Protein AF-A0A0B4HI13-F1 (afdb_monomer)

Nearest PDB structures (foldseek):
  8y6q-assembly1_K  TM=6.636E-01  e=2.707E-03  Drosophila melanogaster
  8jns-assembly1_D  TM=6.596E-01  e=5.223E-03  Caenorhabditis elegans
  8jns-assembly1_A  TM=6.401E-01  e=5.577E-03  Caenorhabditis elegans
  2a5y-assembly1_B  TM=6.730E-01  e=1.227E-02  Caenorhabditis elegans
  3jbt-assembly1_A  TM=6.181E-01  e=3.078E-02  Homo sapiens

Solvent-accessible surface area (backbone atoms only — not comparable to full-atom values): 9210 Å² total; per-residue (Å²): 141,82,85,82,84,79,80,76,81,75,78,74,73,79,73,74,79,80,58,49,79,44,71,26,48,25,57,35,61,66,47,32,34,53,26,30,35,52,49,18,54,75,70,65,71,55,90,47,76,66,45,69,70,34,43,68,57,18,41,51,52,42,43,50,45,56,55,68,53,90,65,52,34,40,39,33,36,40,54,41,70,33,67,69,45,46,62,73,67,51,63,92,46,82,80,52,48,78,48,76,40,59,90,44,68,68,64,48,65,72,77,44,96,69,79,78,86,83,74,81,73,50,73,67,57,44,49,52,52,51,52,60,64,69,68,70,69,66,77,65,59,60,61,53,56,60,58,63,74,74,107

Mean predicted aligned error: 11.18 Å

Radius of gyration: 24.81 Å; Cα contacts (8 Å, |Δi|>4): 156; chains: 1; bounding box: 57×66×67 Å

Foldseek 3Di:
DDDDDDDDPPPPPPDDADAAEQEFAAQDLVSRLVSLLVVCVVVVVDDDPVCSVDSVSSLVSVLVCQAPPPGEYEYEHEAHDDLVSCVVSPRPDHPYHYHYDYPDPCSQPPPDPDHDDDDDDDPVRVVVVVVVVVPPDPVVVVVVVVVVVVD

Sequence (151 aa):
MLSAFTLEPSTFSAATPIPSFLWISADNAISIGQSFRTIANGLGLLESDEEKRDVAVATYKVKKWLATTNSTFLLVFDNVDDFAALKTAWPTAIHGSILLTTRDFIVATSLATKYVLVDALSDEDGSRLLLKAVDHDDSLLDAQQQQQQQQ

Secondary structure (DSSP, 8-state):
--------------PPPPPEEEEEE-SSHHHHHHHHHHHHHHTT---SHHHHH-HHHHHHHHHHHHHH--S-EEEEEES---HHHHHHHS-SS-SSEEEE--S-HHHHHHH-SS----PPPPHHHHHHHHHHHHS---HHHHHHHHHHTT-

Structure (mmCIF, N/CA/C/O backbone):
data_AF-A0A0B4HI13-F1
#
_entry.id   AF-A0A0B4HI13-F1
#
loop_
_atom_site.group_PDB
_atom_site.id
_atom_site.type_symbol
_atom_site.label_atom_id
_atom_site.label_alt_id
_atom_site.label_comp_id
_atom_site.label_asym_id
_atom_site.label_entity_id
_atom_site.label_seq_id
_atom_site.pdbx_PDB_ins_code
_atom_site.Cartn_x
_atom_site.Cartn_y
_atom_site.Cartn_z
_atom_site.occupancy
_atom_site.B_iso_or_equiv
_atom_site.auth_seq_id
_atom_site.auth_comp_id
_atom_site.auth_asym_id
_atom_site.auth_atom_id
_atom_site.pdbx_PDB_model_num
ATOM 1 N N . MET A 1 1 ? -40.541 -55.898 -6.058 1.00 44.78 1 MET A N 1
ATOM 2 C CA . MET A 1 1 ? -39.176 -55.387 -5.818 1.00 44.78 1 MET A CA 1
ATOM 3 C C . MET A 1 1 ? -39.070 -54.026 -6.476 1.00 44.78 1 MET A C 1
ATOM 5 O O . MET A 1 1 ? -39.169 -53.962 -7.691 1.00 44.78 1 MET A O 1
ATOM 9 N N . LEU A 1 2 ? -38.937 -52.958 -5.695 1.00 35.41 2 LEU A N 1
ATOM 10 C CA . LEU A 1 2 ? -38.584 -51.623 -6.180 1.00 35.41 2 LEU A CA 1
ATOM 11 C C . LEU A 1 2 ? -37.428 -51.160 -5.296 1.00 35.41 2 LEU A C 1
ATOM 13 O O . LEU A 1 2 ? -37.622 -50.899 -4.112 1.00 35.41 2 LEU A O 1
ATOM 17 N N . SER A 1 3 ? -36.220 -51.176 -5.853 1.00 39.62 3 SER A N 1
ATOM 18 C CA . SER A 1 3 ? -35.022 -50.671 -5.189 1.00 39.62 3 SER A CA 1
ATOM 19 C C . SER A 1 3 ? -35.044 -49.147 -5.255 1.00 39.62 3 SER A C 1
ATOM 21 O O . SER A 1 3 ? -35.023 -48.577 -6.344 1.00 39.62 3 SER A O 1
ATOM 23 N N . ALA A 1 4 ? -35.113 -48.491 -4.098 1.00 42.16 4 ALA A N 1
ATOM 24 C CA . ALA A 1 4 ? -34.901 -47.056 -3.985 1.00 42.16 4 ALA A CA 1
ATOM 25 C C . ALA A 1 4 ? -33.401 -46.770 -4.151 1.00 42.16 4 ALA A C 1
ATOM 27 O O . ALA A 1 4 ? -32.580 -47.241 -3.366 1.00 42.16 4 ALA A O 1
ATOM 28 N N . PHE A 1 5 ? -33.047 -46.039 -5.205 1.00 43.59 5 PHE A N 1
ATOM 29 C CA . PHE A 1 5 ? -31.701 -45.525 -5.425 1.00 43.59 5 PHE A CA 1
ATOM 30 C C . PHE A 1 5 ? -31.576 -44.204 -4.659 1.00 43.59 5 PHE A C 1
ATOM 32 O O . PHE A 1 5 ? -32.035 -43.163 -5.126 1.00 43.59 5 PHE A O 1
ATOM 39 N N . THR A 1 6 ? -31.030 -44.259 -3.446 1.00 46.44 6 THR A N 1
ATOM 40 C CA . THR A 1 6 ? -30.677 -43.059 -2.681 1.00 46.44 6 THR A CA 1
ATOM 41 C C . THR A 1 6 ? -29.397 -42.482 -3.278 1.00 46.44 6 THR A C 1
ATOM 43 O O . THR A 1 6 ? -28.347 -43.118 -3.230 1.00 46.44 6 THR A O 1
ATOM 46 N N . LEU A 1 7 ? -29.490 -41.294 -3.875 1.00 39.72 7 LEU A N 1
ATOM 47 C CA . LEU A 1 7 ? -28.324 -40.511 -4.272 1.00 39.72 7 LEU A CA 1
ATOM 48 C C . LEU A 1 7 ? -27.673 -39.949 -3.004 1.00 39.72 7 LEU A C 1
ATOM 50 O O . LEU A 1 7 ? -28.258 -39.098 -2.336 1.00 39.72 7 LEU A O 1
ATOM 54 N N . GLU A 1 8 ? -26.479 -40.435 -2.669 1.00 58.72 8 GLU A N 1
ATOM 55 C CA . GLU A 1 8 ? -25.632 -39.816 -1.648 1.00 58.72 8 GLU A CA 1
ATOM 56 C C . GLU A 1 8 ? -25.300 -38.373 -2.072 1.00 58.72 8 GLU A C 1
ATOM 58 O O . GLU A 1 8 ? -24.966 -38.144 -3.242 1.00 58.72 8 GLU A O 1
ATOM 63 N N . PRO A 1 9 ? -25.380 -37.386 -1.162 1.00 50.31 9 PRO A N 1
ATOM 64 C CA . PRO A 1 9 ? -24.993 -36.023 -1.472 1.00 50.31 9 PRO A CA 1
ATOM 65 C C . PRO A 1 9 ? -23.495 -36.011 -1.775 1.00 50.31 9 PRO A C 1
ATOM 67 O O . PRO A 1 9 ? -22.658 -36.239 -0.903 1.00 50.31 9 PRO A O 1
ATOM 70 N N . SER A 1 10 ? -23.166 -35.754 -3.039 1.00 49.41 10 SER A N 1
ATOM 71 C CA . SER A 1 10 ? -21.806 -35.509 -3.499 1.00 49.41 10 SER A CA 1
ATOM 72 C C . SER A 1 10 ? -21.147 -34.486 -2.581 1.00 49.41 10 SER A C 1
ATOM 74 O O . SER A 1 10 ? -21.620 -33.354 -2.458 1.00 49.41 10 SER A O 1
ATOM 76 N N . THR A 1 11 ? -20.070 -34.911 -1.928 1.00 50.38 11 THR A N 1
ATOM 77 C CA . THR A 1 11 ? -19.172 -34.083 -1.133 1.00 50.38 11 THR A CA 1
ATOM 78 C C . THR A 1 11 ? -18.776 -32.860 -1.949 1.00 50.38 11 THR A C 1
ATOM 80 O O . THR A 1 11 ? -17.974 -32.935 -2.879 1.00 50.38 11 THR A O 1
ATOM 83 N N . PHE A 1 12 ? -19.362 -31.714 -1.606 1.00 53.91 12 PHE A N 1
ATOM 84 C CA . PHE A 1 12 ? -18.896 -30.422 -2.077 1.00 53.91 12 PHE A CA 1
ATOM 85 C C . PHE A 1 12 ? -17.473 -30.263 -1.537 1.00 53.91 12 PHE A C 1
ATOM 87 O O . PHE A 1 12 ? -17.271 -30.061 -0.339 1.00 53.91 12 PHE A O 1
ATOM 94 N N . SER A 1 13 ? -16.478 -30.461 -2.404 1.00 54.81 13 SER A N 1
ATOM 95 C CA . SER A 1 13 ? -15.093 -30.114 -2.105 1.00 54.81 13 SER A CA 1
ATOM 96 C C . SER A 1 13 ? -15.103 -28.649 -1.691 1.00 54.81 13 SER A C 1
ATOM 98 O O . SER A 1 13 ? -15.547 -27.806 -2.470 1.00 54.81 13 SER A O 1
ATOM 100 N N . ALA A 1 14 ? -14.735 -28.359 -0.441 1.00 58.28 14 ALA A N 1
ATOM 101 C CA . ALA A 1 14 ? -14.681 -26.996 0.057 1.00 58.28 14 ALA A CA 1
ATOM 102 C C . ALA A 1 14 ? -13.749 -26.207 -0.866 1.00 58.28 14 ALA A C 1
ATOM 104 O O . ALA A 1 14 ? -12.531 -26.378 -0.812 1.00 58.28 14 ALA A O 1
ATOM 105 N N . ALA A 1 15 ? -14.336 -25.405 -1.760 1.00 63.06 15 ALA A N 1
ATOM 106 C CA . ALA A 1 15 ? -13.596 -24.508 -2.622 1.00 63.06 15 ALA A CA 1
ATOM 107 C C . ALA A 1 15 ? -12.658 -23.708 -1.720 1.00 63.06 15 ALA A C 1
ATOM 109 O O . ALA A 1 15 ? -13.103 -23.115 -0.734 1.00 63.06 15 ALA A O 1
ATOM 110 N N . THR A 1 16 ? -11.358 -23.760 -2.006 1.00 65.88 16 THR A N 1
ATOM 111 C CA . THR A 1 16 ? -10.371 -22.977 -1.265 1.00 65.88 16 THR A CA 1
ATOM 112 C C . THR A 1 16 ? -10.857 -21.530 -1.226 1.00 65.88 16 THR A C 1
ATOM 114 O O . THR A 1 16 ? -11.150 -20.991 -2.300 1.00 65.88 16 THR A O 1
ATOM 117 N N . PRO A 1 17 ? -10.992 -20.914 -0.038 1.00 71.44 17 PRO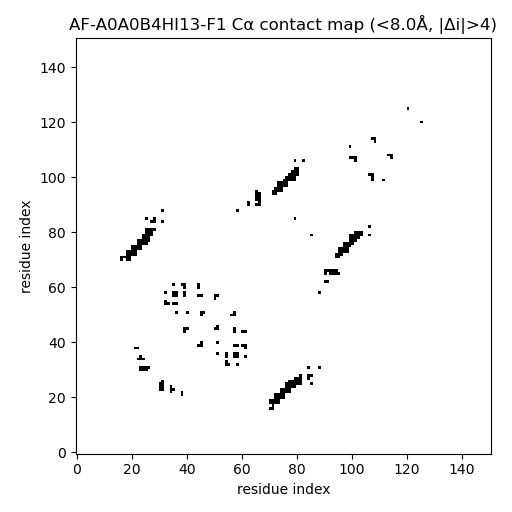 A N 1
ATOM 118 C CA . PRO A 1 17 ? -11.458 -19.541 0.070 1.00 71.44 17 PRO A CA 1
ATOM 119 C C . PRO A 1 17 ? -10.638 -18.642 -0.856 1.00 71.44 17 PRO A C 1
ATOM 121 O O . PRO A 1 17 ? -9.407 -18.664 -0.810 1.00 71.44 17 PRO A O 1
ATOM 124 N N . ILE A 1 18 ? -11.313 -17.891 -1.727 1.00 75.06 18 ILE A N 1
ATOM 125 C CA . ILE A 1 18 ? -10.635 -16.944 -2.613 1.00 75.06 18 ILE A CA 1
ATOM 126 C C . ILE A 1 18 ? -10.049 -15.837 -1.727 1.00 75.06 18 ILE A C 1
ATOM 128 O O . ILE A 1 18 ? -10.787 -15.268 -0.917 1.00 75.06 18 ILE A O 1
ATOM 132 N N . PRO A 1 19 ? -8.747 -15.525 -1.839 1.00 82.38 19 PRO A N 1
ATOM 133 C CA . PRO A 1 19 ? -8.152 -14.473 -1.035 1.00 82.38 19 PRO A CA 1
ATOM 134 C C . PRO A 1 19 ? -8.685 -13.098 -1.444 1.00 82.38 19 PRO A C 1
ATOM 136 O O . PRO A 1 19 ? -8.892 -12.821 -2.626 1.00 82.38 19 PRO A O 1
ATOM 139 N N . SER A 1 20 ? -8.855 -12.208 -0.468 1.00 89.62 20 SER A N 1
ATOM 140 C CA . SER A 1 20 ? -9.154 -10.803 -0.748 1.00 89.62 20 SER A CA 1
ATOM 141 C C . SER A 1 20 ? -7.898 -10.094 -1.253 1.00 89.62 20 SER A C 1
ATOM 143 O O . SER A 1 20 ? -6.866 -10.105 -0.579 1.00 89.62 20 SER A O 1
ATOM 145 N N . PHE A 1 21 ? -7.994 -9.445 -2.412 1.00 94.00 21 PHE A N 1
ATOM 146 C CA . PHE A 1 21 ? -6.927 -8.614 -2.970 1.00 94.00 21 PHE A CA 1
ATOM 147 C C . PHE A 1 21 ? -7.194 -7.150 -2.636 1.00 94.00 21 PHE A C 1
ATOM 149 O O . PHE A 1 21 ? -8.226 -6.598 -3.012 1.00 94.00 21 PHE A O 1
ATOM 156 N N . LEU A 1 22 ? -6.274 -6.531 -1.903 1.00 96.38 22 LEU A N 1
ATOM 157 C CA . LEU A 1 22 ? -6.407 -5.170 -1.400 1.00 96.38 22 LEU A CA 1
ATOM 158 C C . LEU A 1 22 ? -5.281 -4.324 -1.986 1.00 96.38 22 LEU A C 1
ATOM 160 O O . LEU A 1 22 ? -4.125 -4.516 -1.626 1.00 96.38 22 LEU A O 1
ATOM 164 N N . TRP A 1 23 ? -5.612 -3.414 -2.899 1.00 97.81 23 TRP A N 1
ATOM 165 C CA . TRP A 1 23 ? -4.628 -2.590 -3.601 1.00 97.81 23 TRP A CA 1
ATOM 166 C C . TRP A 1 23 ? -4.566 -1.181 -3.015 1.00 97.81 23 TRP A C 1
ATOM 168 O O . TRP A 1 23 ? -5.590 -0.507 -2.897 1.00 97.81 23 TRP A O 1
ATOM 178 N N . ILE A 1 24 ? -3.364 -0.732 -2.664 1.00 97.88 24 ILE A N 1
ATOM 179 C CA . ILE A 1 24 ? -3.078 0.597 -2.133 1.00 97.88 24 ILE A CA 1
ATOM 180 C C . ILE A 1 24 ? -2.103 1.298 -3.073 1.00 97.88 24 ILE A C 1
ATOM 182 O O . ILE A 1 24 ? -0.968 0.856 -3.218 1.00 97.88 24 ILE A O 1
ATOM 186 N N . SER A 1 25 ? -2.536 2.419 -3.656 1.00 97.62 25 SER A N 1
ATOM 187 C CA . SER A 1 25 ? -1.625 3.381 -4.289 1.00 97.62 25 SER A CA 1
ATOM 188 C C . SER A 1 25 ? -0.846 4.080 -3.179 1.00 97.62 25 SER A C 1
ATOM 190 O O . SER A 1 25 ? -1.454 4.717 -2.315 1.00 97.62 25 SER A O 1
ATOM 192 N N . ALA A 1 26 ? 0.469 3.892 -3.145 1.00 96.56 26 ALA A N 1
ATOM 193 C CA . ALA A 1 26 ? 1.318 4.211 -2.001 1.00 96.56 26 ALA A CA 1
ATOM 194 C C . ALA A 1 26 ? 2.312 5.354 -2.257 1.00 96.56 26 ALA A C 1
ATOM 196 O O . ALA A 1 26 ? 3.320 5.483 -1.560 1.00 96.56 26 ALA A O 1
ATOM 197 N N . ASP A 1 27 ? 1.979 6.221 -3.210 1.00 94.94 27 ASP A N 1
ATOM 198 C CA . ASP A 1 27 ? 2.793 7.367 -3.626 1.00 94.94 27 ASP A CA 1
ATOM 199 C C . ASP A 1 27 ? 3.004 8.361 -2.476 1.00 94.94 27 ASP A C 1
ATOM 201 O O . ASP A 1 27 ? 4.079 8.924 -2.301 1.00 94.94 27 ASP A O 1
ATOM 205 N N . ASN A 1 28 ? 1.951 8.616 -1.692 1.00 95.44 28 ASN A N 1
ATOM 206 C CA . ASN A 1 28 ? 1.973 9.534 -0.556 1.00 95.44 28 ASN A CA 1
ATOM 207 C C . ASN A 1 28 ? 0.799 9.264 0.400 1.00 95.44 28 ASN A C 1
ATOM 209 O O . ASN A 1 28 ? -0.109 8.480 0.121 1.00 95.44 28 ASN A O 1
ATOM 213 N N . ALA A 1 29 ? 0.772 9.966 1.535 1.00 96.12 29 ALA A N 1
ATOM 214 C CA . ALA A 1 29 ? -0.279 9.814 2.543 1.00 96.12 29 ALA A CA 1
ATOM 215 C C . ALA A 1 29 ? -1.716 10.024 2.013 1.00 96.12 29 ALA A C 1
ATOM 217 O O . ALA A 1 29 ? -2.652 9.404 2.526 1.00 96.12 29 ALA A O 1
ATOM 218 N N . ILE A 1 30 ? -1.913 10.872 0.995 1.00 96.75 30 ILE A N 1
ATOM 219 C CA . ILE A 1 30 ? -3.240 11.152 0.427 1.00 96.75 30 ILE A CA 1
ATOM 220 C C . ILE A 1 30 ? -3.726 9.954 -0.393 1.00 96.75 30 ILE A C 1
ATOM 222 O O . ILE A 1 30 ? -4.847 9.492 -0.162 1.00 96.75 30 ILE A O 1
ATOM 226 N N . SER A 1 31 ? -2.901 9.425 -1.307 1.00 97.38 31 SER A N 1
ATOM 227 C CA . SER A 1 31 ? -3.275 8.271 -2.145 1.00 97.38 31 SER A CA 1
ATOM 228 C C . SER A 1 31 ? -3.474 7.001 -1.313 1.00 97.38 31 SER A C 1
ATOM 230 O O . SER A 1 31 ? -4.448 6.264 -1.516 1.00 97.38 31 SER A O 1
ATOM 232 N N . ILE A 1 32 ? -2.661 6.824 -0.268 1.00 97.62 32 ILE A N 1
ATOM 233 C CA . ILE A 1 32 ? -2.839 5.768 0.735 1.00 97.62 32 ILE A CA 1
ATOM 234 C C . ILE A 1 32 ? -4.198 5.904 1.428 1.00 97.62 32 ILE A C 1
ATOM 236 O O . ILE A 1 32 ? -4.978 4.950 1.477 1.00 97.62 32 ILE A O 1
ATOM 240 N N . GLY A 1 33 ? -4.519 7.094 1.942 1.00 96.88 33 GLY A N 1
ATOM 241 C CA . GLY A 1 33 ? -5.777 7.347 2.644 1.00 96.88 33 GLY A CA 1
ATOM 242 C C . GLY A 1 33 ? -7.019 7.135 1.771 1.00 96.88 33 GLY A C 1
ATOM 243 O O . GLY A 1 33 ? -8.022 6.578 2.227 1.00 96.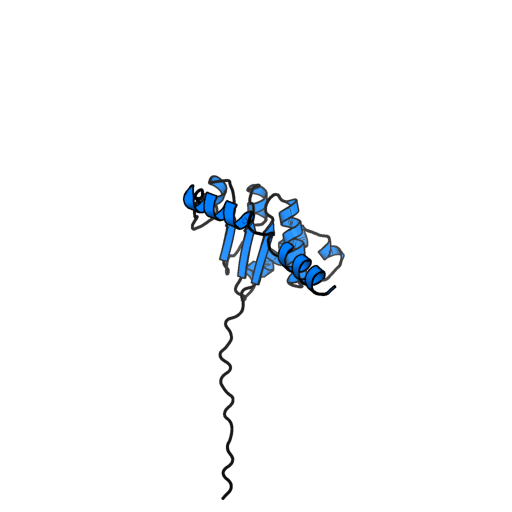88 33 GLY A O 1
ATOM 244 N N . GLN A 1 34 ? -6.956 7.531 0.498 1.00 97.06 34 GLN A N 1
ATOM 245 C CA . GLN A 1 34 ? -8.018 7.287 -0.484 1.00 97.06 34 GLN A CA 1
ATOM 246 C C . GLN A 1 34 ? -8.193 5.791 -0.781 1.00 97.06 34 GLN A C 1
ATOM 248 O O . GLN A 1 34 ? -9.326 5.300 -0.843 1.00 97.06 34 GLN A O 1
ATOM 253 N N . SER A 1 35 ? -7.087 5.052 -0.893 1.00 97.94 35 SER A N 1
ATOM 254 C CA . SER A 1 35 ? -7.110 3.599 -1.077 1.00 97.94 35 SER A CA 1
ATOM 255 C C . SER A 1 35 ? -7.737 2.896 0.129 1.00 97.94 35 SER A C 1
ATOM 257 O O . SER A 1 35 ? -8.634 2.072 -0.039 1.00 97.94 35 SER A O 1
ATOM 259 N N . PHE A 1 36 ? -7.372 3.284 1.357 1.00 97.44 36 PHE A N 1
ATOM 260 C CA . PHE A 1 36 ? -7.997 2.757 2.576 1.00 97.44 36 PHE A CA 1
ATOM 261 C C . PHE A 1 36 ? -9.498 3.021 2.634 1.00 97.44 36 PHE A C 1
ATOM 263 O O . PHE A 1 36 ? -10.249 2.127 3.014 1.00 97.44 36 PHE A O 1
ATOM 270 N N . ARG A 1 37 ? -9.962 4.210 2.235 1.00 97.00 37 ARG A N 1
ATOM 271 C CA . ARG A 1 37 ? -11.403 4.506 2.145 1.00 97.00 37 ARG A CA 1
ATOM 272 C C . ARG A 1 37 ? -12.108 3.600 1.144 1.00 97.00 37 ARG A C 1
ATOM 274 O O . ARG A 1 37 ? -13.165 3.059 1.457 1.00 97.00 37 ARG A O 1
ATOM 281 N N . THR A 1 38 ? -11.507 3.402 -0.025 1.00 97.00 38 THR A N 1
ATOM 282 C CA . THR A 1 38 ? -12.043 2.520 -1.072 1.00 97.00 38 THR A CA 1
ATOM 283 C C . THR A 1 38 ? -12.141 1.079 -0.577 1.00 97.00 38 THR A C 1
ATOM 285 O O . THR A 1 38 ? -13.198 0.460 -0.690 1.00 97.00 38 THR A O 1
ATOM 288 N N . ILE A 1 39 ? -11.080 0.576 0.058 1.00 97.19 39 ILE A N 1
ATOM 289 C CA . ILE A 1 39 ? -11.040 -0.761 0.658 1.00 97.19 39 ILE A CA 1
ATOM 290 C C . ILE A 1 39 ? -12.077 -0.892 1.777 1.00 97.19 39 ILE A C 1
ATOM 292 O O . ILE A 1 39 ? -12.844 -1.850 1.788 1.00 97.19 39 ILE A O 1
ATOM 296 N N . ALA A 1 40 ? -12.140 0.069 2.702 1.00 97.25 40 ALA A N 1
ATOM 297 C CA . ALA A 1 40 ? -13.081 0.041 3.819 1.00 97.25 40 ALA A CA 1
ATOM 298 C C . ALA A 1 40 ? -14.534 -0.008 3.335 1.00 97.25 40 ALA A C 1
ATOM 300 O O . ALA A 1 40 ? -15.341 -0.759 3.879 1.00 97.25 40 ALA A O 1
ATOM 301 N N . ASN A 1 41 ? -14.855 0.763 2.293 1.00 95.69 41 ASN A N 1
ATOM 302 C CA . ASN A 1 41 ? -16.171 0.750 1.671 1.00 95.69 41 ASN A CA 1
ATOM 303 C C . ASN A 1 41 ? -16.451 -0.582 0.955 1.00 95.69 41 ASN A C 1
ATOM 305 O O . ASN A 1 41 ? -17.521 -1.152 1.137 1.00 95.69 41 ASN A O 1
ATOM 309 N N . GLY A 1 42 ? -15.487 -1.113 0.194 1.00 94.75 42 GLY A N 1
ATOM 310 C CA . GLY A 1 42 ? -15.621 -2.401 -0.500 1.00 94.75 42 GLY A CA 1
ATOM 311 C C . GLY A 1 42 ? -15.769 -3.600 0.443 1.00 94.75 42 GLY A C 1
ATOM 312 O O . GLY A 1 42 ? -16.478 -4.550 0.129 1.00 94.75 42 GLY A O 1
ATOM 313 N N . LEU A 1 43 ? -15.156 -3.530 1.625 1.00 94.44 43 LEU A N 1
ATOM 314 C CA . LEU A 1 43 ? -15.303 -4.515 2.699 1.00 94.44 43 LEU A CA 1
ATOM 315 C C . LEU A 1 43 ? -16.564 -4.296 3.559 1.00 94.44 43 LEU A C 1
ATOM 317 O O . LEU A 1 43 ? -16.800 -5.071 4.483 1.00 94.44 43 LEU A O 1
ATOM 321 N N . GLY A 1 44 ? -17.355 -3.248 3.297 1.00 95.38 44 GLY A N 1
ATOM 322 C CA . GLY A 1 44 ? -18.563 -2.933 4.065 1.00 95.38 44 GLY A CA 1
ATOM 323 C C . GLY A 1 44 ? -18.294 -2.518 5.515 1.00 95.38 44 GLY A C 1
ATOM 324 O O . GLY A 1 44 ? -19.128 -2.747 6.383 1.00 95.38 44 GLY A O 1
ATOM 325 N N . LEU A 1 45 ? -17.125 -1.936 5.805 1.00 96.31 45 LEU A N 1
ATOM 326 C CA . LEU A 1 45 ? -16.722 -1.565 7.169 1.00 96.31 45 LEU A CA 1
ATOM 327 C C . LEU A 1 45 ? -17.285 -0.209 7.619 1.00 96.31 45 LEU A C 1
ATOM 329 O O . LEU A 1 45 ? -17.236 0.110 8.807 1.00 96.31 45 LEU A O 1
ATOM 333 N N . LEU A 1 46 ? -17.747 0.618 6.679 1.00 95.56 46 LEU A N 1
ATOM 334 C CA .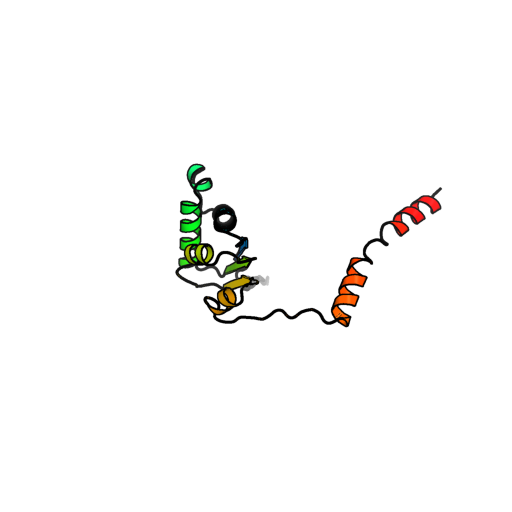 LEU A 1 46 ? -18.206 1.985 6.931 1.00 95.56 46 LEU A CA 1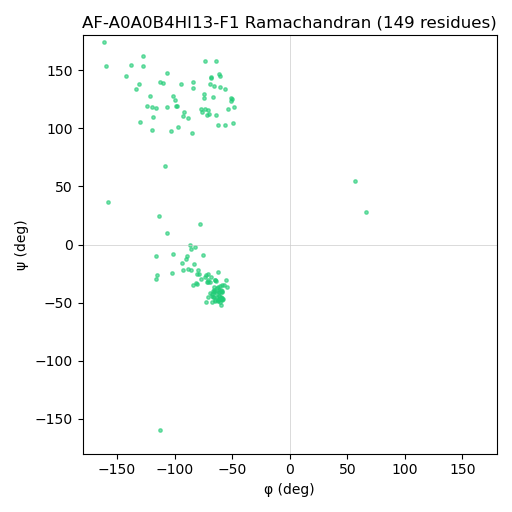
ATOM 335 C C . LEU A 1 46 ? -19.734 2.019 7.004 1.00 95.56 46 LEU A C 1
ATOM 337 O O . LEU A 1 46 ? -20.406 1.610 6.059 1.00 95.56 46 LEU A O 1
ATOM 341 N N . GLU A 1 47 ? -20.270 2.528 8.109 1.00 92.19 47 GLU A N 1
ATOM 342 C CA . GLU A 1 47 ? -21.698 2.465 8.439 1.00 92.19 47 GLU A CA 1
ATOM 343 C C . GLU A 1 47 ? -22.420 3.796 8.183 1.00 92.19 47 GLU A C 1
ATOM 345 O O . GLU A 1 47 ? -23.621 3.799 7.920 1.00 92.19 47 GLU A O 1
ATOM 350 N N . SER A 1 48 ? -21.700 4.925 8.201 1.00 93.44 48 SER A N 1
ATOM 351 C CA . SER A 1 48 ? -22.272 6.264 7.999 1.00 93.44 48 SER A CA 1
ATOM 352 C C . SER A 1 48 ? -21.557 7.065 6.908 1.00 93.44 48 SER A C 1
ATOM 354 O O . SER A 1 48 ? -20.430 6.759 6.509 1.00 93.44 48 SER A O 1
ATOM 356 N N . ASP A 1 49 ? -22.208 8.118 6.411 1.00 90.88 49 ASP A N 1
ATOM 357 C CA . ASP A 1 49 ? -21.612 9.003 5.407 1.00 90.88 49 ASP A CA 1
ATOM 358 C C . ASP A 1 49 ? -20.487 9.877 5.984 1.00 90.88 49 ASP A C 1
ATOM 360 O O . ASP A 1 49 ? -19.565 10.256 5.258 1.00 90.88 49 ASP A O 1
ATOM 364 N N . GLU A 1 50 ? -20.512 10.154 7.288 1.00 91.44 50 GLU A N 1
ATOM 365 C CA . GLU A 1 50 ? -19.414 10.792 8.017 1.00 91.44 50 GLU A CA 1
ATOM 366 C C . GLU A 1 50 ? -18.179 9.888 8.029 1.00 91.44 50 GLU A C 1
ATOM 368 O O . GLU A 1 50 ? -17.096 10.329 7.644 1.00 91.44 50 GLU A O 1
ATOM 373 N N . GLU A 1 51 ? -18.340 8.604 8.367 1.00 89.62 51 GLU A N 1
ATOM 374 C CA . GLU A 1 51 ? -17.232 7.640 8.340 1.00 89.62 51 GLU A CA 1
ATOM 375 C C . GLU A 1 51 ? -16.662 7.464 6.931 1.00 89.62 51 GLU A C 1
ATOM 377 O O . GLU A 1 51 ? -15.450 7.351 6.754 1.00 89.62 51 GLU A O 1
ATOM 382 N N . LYS A 1 52 ? -17.517 7.505 5.900 1.00 87.62 52 LYS A N 1
ATOM 383 C CA . LYS A 1 52 ? -17.075 7.475 4.498 1.00 87.62 52 LYS A CA 1
ATOM 384 C C . LYS A 1 52 ? -16.210 8.664 4.117 1.00 87.62 52 LYS A C 1
ATOM 386 O O . LYS A 1 52 ? -15.461 8.545 3.146 1.00 87.62 52 LYS A O 1
ATOM 391 N N . ARG A 1 53 ? -16.304 9.799 4.815 1.00 90.12 53 ARG A N 1
ATOM 392 C CA . ARG A 1 53 ? -15.495 11.009 4.572 1.00 90.12 53 ARG A CA 1
ATOM 393 C C . ARG A 1 53 ? -14.228 11.052 5.423 1.00 90.12 53 ARG A C 1
ATOM 395 O O . ARG A 1 53 ? -13.271 11.710 5.019 1.00 90.12 53 ARG A O 1
ATOM 402 N N . ASP A 1 54 ? -14.195 10.326 6.534 1.00 94.00 54 ASP A N 1
ATOM 403 C CA . ASP A 1 54 ? -13.069 10.297 7.461 1.00 94.00 54 ASP A CA 1
ATOM 404 C C . ASP A 1 54 ? -12.026 9.227 7.078 1.00 94.00 54 ASP A C 1
ATOM 406 O O . ASP A 1 54 ? -12.215 8.016 7.223 1.00 94.00 54 ASP A O 1
ATOM 410 N N . VAL A 1 55 ? -10.874 9.695 6.592 1.00 93.94 55 VAL A N 1
ATOM 411 C CA . VAL A 1 55 ? -9.734 8.844 6.218 1.00 93.94 55 VAL A CA 1
ATOM 412 C C . VAL A 1 55 ? -9.159 8.091 7.421 1.00 93.94 55 VAL A C 1
ATOM 414 O O . VAL A 1 55 ? -8.753 6.934 7.277 1.00 93.94 55 VAL A O 1
ATOM 417 N N . ALA A 1 56 ? -9.105 8.716 8.598 1.00 94.50 56 ALA A N 1
ATOM 418 C CA . ALA A 1 56 ? -8.519 8.111 9.788 1.00 94.50 56 ALA A CA 1
ATOM 419 C C . ALA A 1 56 ? -9.396 6.961 10.297 1.00 94.50 56 ALA A C 1
ATOM 421 O O . ALA A 1 56 ? -8.875 5.883 10.598 1.00 94.50 56 ALA A O 1
ATOM 422 N N . VAL A 1 57 ? -10.720 7.149 10.301 1.00 95.81 57 VAL A N 1
ATOM 423 C CA . VAL A 1 57 ? -11.684 6.089 10.642 1.00 95.81 57 VAL A CA 1
ATOM 424 C C . VAL A 1 57 ? -11.583 4.928 9.657 1.00 95.81 57 VAL A C 1
ATOM 426 O O . VAL A 1 57 ? -11.452 3.778 10.084 1.00 95.81 57 VAL A O 1
ATOM 429 N N . ALA A 1 58 ? -11.571 5.203 8.349 1.00 96.06 58 ALA A N 1
ATOM 430 C CA . ALA A 1 58 ? -11.432 4.156 7.339 1.00 96.06 58 ALA A CA 1
ATOM 431 C C . ALA A 1 58 ? -10.121 3.369 7.492 1.00 96.06 58 ALA A C 1
ATOM 433 O O . ALA A 1 58 ? -10.133 2.138 7.518 1.00 96.06 58 ALA A O 1
ATOM 434 N N . THR A 1 59 ? -9.000 4.071 7.677 1.00 95.62 59 THR A N 1
ATOM 435 C CA . THR A 1 59 ? -7.681 3.455 7.891 1.00 95.62 59 THR A CA 1
ATOM 436 C C . THR A 1 59 ? -7.684 2.569 9.135 1.00 95.62 59 THR A C 1
ATOM 438 O O . THR A 1 59 ? -7.241 1.420 9.083 1.00 95.62 59 THR A O 1
ATOM 441 N N . TYR A 1 60 ? -8.230 3.062 10.250 1.00 95.50 60 TYR A N 1
ATOM 442 C CA . TYR A 1 60 ? -8.355 2.287 11.483 1.00 95.50 60 TYR A CA 1
ATOM 443 C C . TYR A 1 60 ? -9.179 1.012 11.274 1.00 95.50 60 TYR A C 1
ATOM 445 O O . TYR A 1 60 ? -8.741 -0.073 11.665 1.00 95.50 60 TYR A O 1
ATOM 453 N N . LYS A 1 61 ? -10.346 1.113 10.627 1.00 96.19 61 LYS A N 1
ATOM 454 C CA . LYS A 1 61 ? -11.236 -0.033 10.407 1.00 96.19 61 LYS A CA 1
ATOM 455 C C . LYS A 1 61 ? -10.609 -1.092 9.503 1.00 96.19 61 LYS A C 1
ATOM 457 O O . LYS A 1 61 ? -10.713 -2.275 9.819 1.00 96.19 61 LYS A O 1
ATOM 462 N N . VAL A 1 62 ? -9.896 -0.698 8.448 1.00 95.69 62 VAL A N 1
ATOM 463 C CA . VAL A 1 62 ? -9.168 -1.654 7.595 1.00 95.69 62 VAL A CA 1
ATOM 464 C C . VAL A 1 62 ? -8.025 -2.310 8.358 1.00 95.69 62 VAL A C 1
ATOM 466 O O . VAL A 1 62 ? -7.905 -3.529 8.322 1.00 95.69 62 VAL A O 1
ATOM 469 N N . LYS A 1 63 ? -7.216 -1.552 9.111 1.00 94.75 63 LYS A N 1
ATOM 470 C CA . LYS A 1 63 ? -6.138 -2.132 9.936 1.00 94.75 63 LYS A CA 1
ATOM 471 C C . LYS A 1 63 ? -6.681 -3.110 10.976 1.00 94.75 63 LYS A C 1
ATOM 473 O O . LYS A 1 63 ? -6.092 -4.167 11.183 1.00 94.75 63 LYS A O 1
ATOM 478 N N . LYS A 1 64 ? -7.824 -2.789 11.588 1.00 94.75 64 LYS A N 1
ATOM 479 C CA . LYS A 1 64 ? -8.535 -3.698 12.492 1.00 94.75 64 LYS A CA 1
ATOM 480 C C . LYS A 1 64 ? -8.988 -4.959 11.759 1.00 94.75 64 LYS A C 1
ATOM 482 O O . LYS A 1 64 ? -8.722 -6.049 12.246 1.00 94.75 64 LYS A O 1
ATOM 487 N N . TRP A 1 65 ? -9.602 -4.818 10.584 1.00 94.75 65 TRP A N 1
ATOM 488 C CA . TRP A 1 65 ? -10.028 -5.954 9.767 1.00 94.75 65 TRP A CA 1
ATOM 489 C C . TRP A 1 65 ? -8.851 -6.865 9.396 1.00 94.75 65 TRP A C 1
ATOM 491 O O . TRP A 1 65 ? -8.936 -8.068 9.610 1.00 94.75 65 TRP A O 1
ATOM 501 N N . LEU A 1 66 ? -7.725 -6.301 8.944 1.00 94.19 66 LEU A N 1
ATOM 502 C CA . LEU A 1 66 ? -6.501 -7.049 8.620 1.00 94.19 66 LEU A CA 1
ATOM 503 C C . LEU A 1 66 ? -5.958 -7.837 9.822 1.00 94.19 66 LEU A C 1
ATOM 505 O O . LEU A 1 66 ? -5.428 -8.932 9.650 1.00 94.19 66 LEU A O 1
ATOM 509 N N . ALA A 1 67 ? -6.101 -7.291 11.032 1.00 92.75 67 ALA A N 1
ATOM 510 C CA . ALA A 1 67 ? -5.628 -7.920 12.260 1.00 92.75 67 ALA A CA 1
ATOM 511 C C . ALA A 1 67 ? -6.565 -9.012 12.802 1.00 92.75 67 ALA A C 1
ATOM 513 O O . ALA A 1 67 ? -6.107 -9.882 13.533 1.00 92.75 67 ALA A O 1
ATOM 514 N N . THR A 1 68 ? -7.866 -8.964 12.497 1.00 92.62 68 THR A N 1
ATOM 515 C CA . THR A 1 68 ? -8.865 -9.868 13.102 1.00 92.62 68 THR A CA 1
ATOM 516 C C . THR A 1 68 ? -9.543 -10.810 12.115 1.00 92.62 68 THR A C 1
ATOM 518 O O . THR A 1 68 ? -10.320 -11.666 12.531 1.00 92.62 68 THR A O 1
ATOM 521 N N . THR A 1 69 ? -9.341 -10.622 10.812 1.00 90.88 69 THR A N 1
ATOM 522 C CA . THR A 1 69 ? -9.980 -11.453 9.791 1.00 90.88 69 THR A CA 1
ATOM 523 C C . THR A 1 69 ? -9.422 -12.875 9.809 1.00 90.88 69 THR A C 1
ATOM 525 O O . THR A 1 69 ? -8.216 -13.083 9.897 1.00 90.88 69 THR A O 1
ATOM 528 N N . ASN A 1 70 ? -10.311 -13.860 9.663 1.00 88.44 70 ASN A N 1
ATOM 529 C CA . ASN A 1 70 ? -9.934 -15.252 9.394 1.00 88.44 70 ASN A CA 1
ATOM 530 C C . ASN A 1 70 ? -9.756 -15.522 7.888 1.00 88.44 70 ASN A C 1
ATOM 532 O O . ASN A 1 70 ? -9.487 -16.653 7.488 1.00 88.44 70 ASN A O 1
ATOM 536 N N . SER A 1 71 ? -9.960 -14.504 7.046 1.00 86.50 71 SER A N 1
ATOM 537 C CA . SER A 1 71 ? -9.826 -14.622 5.595 1.00 86.50 71 SER A CA 1
ATOM 538 C C . SER A 1 71 ? -8.371 -14.460 5.179 1.00 86.50 71 SER A C 1
ATOM 540 O O . SER A 1 71 ? -7.671 -13.570 5.662 1.00 86.50 71 SER A O 1
ATOM 542 N N . THR A 1 72 ? -7.928 -15.265 4.219 1.00 89.25 72 THR A N 1
ATOM 543 C CA . THR A 1 72 ? -6.656 -15.031 3.532 1.00 89.25 72 THR A CA 1
ATOM 544 C C . THR A 1 72 ? -6.729 -13.734 2.727 1.00 89.25 72 THR A C 1
ATOM 546 O O . THR A 1 72 ? -7.716 -13.498 2.028 1.00 89.25 72 THR A O 1
ATOM 549 N N . PHE A 1 73 ? -5.685 -12.908 2.784 1.00 92.81 73 PHE A N 1
ATOM 550 C CA . PHE A 1 73 ? -5.598 -11.685 1.987 1.00 92.81 73 PHE A CA 1
ATOM 551 C C . PHE A 1 73 ? -4.203 -11.480 1.394 1.00 92.81 73 PHE A C 1
ATOM 553 O O . PHE A 1 73 ? -3.198 -11.930 1.955 1.00 92.81 73 PHE A O 1
ATOM 560 N N . LEU A 1 74 ? -4.164 -10.745 0.284 1.00 94.62 74 LEU A N 1
ATOM 561 C CA . LEU A 1 74 ? -2.967 -10.114 -0.257 1.00 94.62 74 LEU A CA 1
ATOM 562 C C . LEU A 1 74 ? -3.165 -8.597 -0.226 1.00 94.62 74 LEU A C 1
ATOM 564 O O . LEU A 1 74 ? -4.064 -8.073 -0.884 1.00 94.62 74 LEU A O 1
ATOM 568 N N . LEU A 1 75 ? -2.323 -7.904 0.536 1.00 96.00 75 LEU A N 1
ATOM 569 C CA . LEU A 1 75 ? -2.269 -6.446 0.578 1.00 96.00 75 LEU A CA 1
ATOM 570 C C . LEU A 1 75 ? -1.121 -5.964 -0.311 1.00 96.00 75 LEU A C 1
ATOM 572 O O . LEU A 1 75 ? 0.031 -6.310 -0.065 1.00 96.00 75 LEU A O 1
ATOM 576 N N . VAL A 1 76 ? -1.428 -5.182 -1.339 1.00 97.06 76 VAL A N 1
ATOM 577 C CA . VAL A 1 76 ? -0.448 -4.640 -2.284 1.00 97.06 76 VAL A CA 1
ATOM 578 C C . VAL A 1 76 ? -0.265 -3.154 -2.007 1.00 97.06 76 VAL A C 1
ATOM 580 O O . VAL A 1 76 ? -1.220 -2.395 -2.129 1.00 97.06 76 VAL A O 1
ATOM 583 N N . PHE A 1 77 ? 0.948 -2.742 -1.647 1.00 97.12 77 PHE A N 1
ATOM 584 C CA . PHE A 1 77 ? 1.368 -1.341 -1.655 1.00 97.12 77 PHE A CA 1
ATOM 585 C C . PHE A 1 77 ? 2.126 -1.075 -2.953 1.00 97.12 77 PHE A C 1
ATOM 587 O O . PHE A 1 77 ? 3.286 -1.465 -3.085 1.00 97.12 77 PHE A O 1
ATOM 594 N N . ASP A 1 78 ? 1.458 -0.455 -3.916 1.00 97.12 78 ASP A N 1
ATOM 595 C CA . ASP A 1 78 ? 2.042 -0.151 -5.217 1.00 97.12 78 ASP A CA 1
ATOM 596 C C . ASP A 1 78 ? 2.618 1.266 -5.250 1.00 97.12 78 ASP A C 1
ATOM 598 O O . ASP A 1 78 ? 2.003 2.200 -4.740 1.00 97.12 78 ASP A O 1
ATOM 602 N N . ASN A 1 79 ? 3.791 1.416 -5.859 1.00 96.25 79 ASN A N 1
ATOM 603 C CA . ASN A 1 79 ? 4.526 2.669 -6.000 1.00 96.25 79 ASN A CA 1
ATOM 604 C C . ASN A 1 79 ? 4.827 3.373 -4.662 1.00 96.25 79 ASN A C 1
ATOM 606 O O . ASN A 1 79 ? 4.484 4.535 -4.458 1.00 96.25 79 ASN A O 1
ATOM 610 N N . VAL A 1 80 ? 5.458 2.668 -3.718 1.00 95.75 80 VAL A N 1
ATOM 611 C CA . VAL A 1 80 ? 5.866 3.277 -2.444 1.00 95.75 80 VAL A CA 1
ATOM 612 C C . VAL A 1 80 ? 7.014 4.258 -2.655 1.00 95.75 80 VAL A C 1
ATOM 614 O O . VAL A 1 80 ? 8.151 3.830 -2.871 1.00 95.75 80 VAL A O 1
ATOM 617 N N . ASP A 1 81 ? 6.718 5.541 -2.454 1.00 91.38 81 ASP A N 1
ATOM 618 C CA . ASP A 1 81 ? 7.694 6.638 -2.478 1.00 91.38 81 ASP A CA 1
ATOM 619 C C . ASP A 1 81 ? 7.827 7.346 -1.108 1.00 91.38 81 ASP A C 1
ATOM 621 O O . ASP A 1 81 ? 8.907 7.813 -0.747 1.00 91.38 81 ASP A O 1
ATOM 625 N N . ASP A 1 82 ? 6.763 7.383 -0.291 1.00 90.62 82 ASP A N 1
ATOM 626 C CA . ASP A 1 82 ? 6.774 7.980 1.056 1.00 90.62 82 ASP A CA 1
ATOM 627 C C . ASP A 1 82 ? 6.847 6.908 2.157 1.00 90.62 82 ASP A C 1
ATOM 629 O O . ASP A 1 82 ? 5.846 6.335 2.606 1.00 90.62 82 ASP A O 1
ATOM 633 N N . PHE A 1 83 ? 8.063 6.667 2.648 1.00 90.06 83 PHE A N 1
ATOM 634 C CA . PHE A 1 83 ? 8.304 5.679 3.697 1.00 90.06 83 PHE A CA 1
ATOM 635 C C . PHE A 1 83 ? 7.643 6.025 5.040 1.00 90.06 83 PHE A C 1
ATOM 637 O O . PHE A 1 83 ? 7.270 5.124 5.799 1.00 90.06 83 PHE A O 1
ATOM 644 N N . ALA A 1 84 ? 7.491 7.312 5.366 1.00 91.62 84 ALA A N 1
ATOM 645 C CA . ALA A 1 84 ? 6.862 7.725 6.616 1.00 91.62 84 ALA A CA 1
ATOM 646 C C . ALA A 1 84 ? 5.357 7.438 6.578 1.00 91.62 84 ALA A C 1
ATOM 648 O O . ALA A 1 84 ? 4.823 6.838 7.516 1.00 91.62 84 ALA A O 1
ATOM 649 N N . ALA A 1 85 ? 4.698 7.774 5.467 1.00 93.00 85 ALA A N 1
ATOM 650 C CA . ALA A 1 85 ? 3.292 7.448 5.252 1.00 93.00 85 ALA A CA 1
ATOM 651 C C . ALA A 1 85 ? 3.051 5.931 5.246 1.00 93.00 85 ALA A C 1
ATOM 653 O O . ALA A 1 85 ? 2.101 5.459 5.882 1.00 93.00 85 ALA A O 1
ATOM 654 N N . LEU A 1 86 ? 3.945 5.155 4.618 1.00 93.44 86 LEU A N 1
ATOM 655 C CA . LEU A 1 86 ? 3.871 3.693 4.646 1.00 93.44 86 LEU A CA 1
ATOM 656 C C . LEU A 1 86 ? 3.918 3.147 6.078 1.00 93.44 86 LEU A C 1
ATOM 658 O O . LEU A 1 86 ? 3.098 2.303 6.433 1.00 93.44 86 LEU A O 1
ATOM 662 N N . LYS A 1 87 ? 4.833 3.630 6.929 1.00 92.19 87 LYS A N 1
ATOM 663 C CA . LYS A 1 87 ? 4.920 3.173 8.330 1.00 92.19 87 LYS A CA 1
ATOM 664 C C . LYS A 1 87 ? 3.631 3.418 9.106 1.00 92.19 87 LYS A C 1
ATOM 666 O O . LYS A 1 87 ? 3.219 2.562 9.887 1.00 92.19 87 LYS A O 1
ATOM 671 N N . THR A 1 88 ? 2.979 4.558 8.893 1.00 92.38 88 THR A N 1
ATOM 672 C CA . THR A 1 88 ? 1.687 4.861 9.527 1.00 92.38 88 THR A CA 1
ATOM 673 C C . THR A 1 88 ? 0.583 3.920 9.034 1.00 92.38 88 THR A C 1
ATOM 675 O O . THR A 1 88 ? -0.243 3.449 9.825 1.00 92.38 88 THR A O 1
ATOM 678 N N . ALA A 1 89 ? 0.593 3.601 7.740 1.00 93.25 89 ALA A N 1
ATOM 679 C CA . ALA A 1 89 ? -0.352 2.697 7.092 1.00 93.25 89 ALA A CA 1
ATOM 680 C C . ALA A 1 89 ? -0.136 1.216 7.429 1.00 93.25 89 ALA A C 1
ATOM 682 O O . ALA A 1 89 ? -1.093 0.441 7.404 1.00 93.25 89 ALA A O 1
ATOM 683 N N . TRP A 1 90 ? 1.092 0.827 7.770 1.00 92.94 90 TRP A N 1
ATOM 684 C CA . TRP A 1 90 ? 1.479 -0.569 7.938 1.00 92.94 90 TRP A CA 1
ATOM 685 C C . TRP A 1 90 ? 0.587 -1.298 8.962 1.00 92.94 90 TRP A C 1
ATOM 687 O O . TRP A 1 90 ? 0.307 -0.747 10.041 1.00 92.94 90 TRP A O 1
ATOM 697 N N . PRO A 1 91 ? 0.095 -2.512 8.653 1.00 91.50 91 PRO A N 1
ATOM 698 C CA . PRO A 1 91 ? -0.726 -3.282 9.579 1.00 91.50 91 PRO A CA 1
ATOM 699 C C . PRO A 1 91 ? 0.094 -3.749 10.787 1.00 91.50 91 PRO A C 1
ATOM 701 O O . PRO A 1 91 ? 1.264 -4.104 10.678 1.00 91.50 91 PRO A O 1
ATOM 704 N N . THR A 1 92 ? -0.530 -3.757 11.963 1.00 83.56 92 THR A N 1
ATOM 705 C CA . THR A 1 92 ? 0.111 -4.168 13.224 1.00 83.56 92 THR A CA 1
ATOM 706 C C . THR A 1 92 ? 0.215 -5.682 13.388 1.00 83.56 92 THR A C 1
ATOM 708 O O . THR A 1 92 ? 1.094 -6.150 14.104 1.00 83.56 92 THR A O 1
ATOM 711 N N . ALA A 1 93 ? -0.660 -6.446 12.733 1.00 78.50 93 ALA A N 1
ATOM 712 C CA . ALA A 1 93 ? -0.613 -7.901 12.682 1.00 78.50 93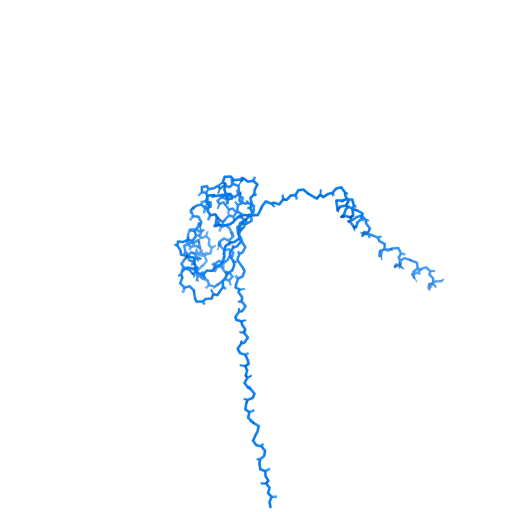 ALA A CA 1
ATOM 713 C C . ALA A 1 93 ? -0.747 -8.356 11.227 1.00 78.50 93 ALA A C 1
ATOM 715 O O . ALA A 1 93 ? -1.540 -7.797 10.466 1.00 78.50 93 ALA A O 1
ATOM 716 N N . ILE A 1 94 ? 0.048 -9.353 10.845 1.00 71.31 94 ILE A N 1
ATOM 717 C CA . ILE A 1 94 ? 0.102 -9.868 9.479 1.00 71.31 94 ILE A CA 1
ATOM 718 C C . ILE A 1 94 ? -0.290 -11.342 9.529 1.00 71.31 94 ILE A C 1
ATOM 720 O O . ILE A 1 94 ? 0.520 -12.199 9.870 1.00 71.31 94 ILE A O 1
ATOM 724 N N . HIS A 1 95 ? -1.553 -11.621 9.207 1.00 82.69 95 HIS A N 1
ATOM 725 C CA . HIS A 1 95 ? -2.065 -12.983 9.010 1.00 82.69 95 HIS A CA 1
ATOM 726 C C . HIS A 1 95 ? -2.192 -13.354 7.520 1.00 82.69 95 HIS A C 1
ATOM 728 O O . HIS A 1 95 ? -2.448 -14.508 7.189 1.00 82.69 95 HIS A O 1
ATOM 734 N N . GLY A 1 96 ? -1.996 -12.379 6.626 1.00 87.94 96 GLY A N 1
ATOM 735 C CA . GLY A 1 96 ? -1.980 -12.545 5.173 1.00 87.94 96 GLY A CA 1
ATOM 736 C C . GLY A 1 96 ? -0.598 -12.299 4.567 1.00 87.94 96 GLY A C 1
ATOM 737 O O . GLY A 1 96 ? 0.422 -12.356 5.250 1.00 87.94 96 GLY A O 1
ATOM 738 N N . SER A 1 97 ? -0.566 -12.015 3.268 1.00 92.31 97 SER A N 1
ATOM 739 C CA . SER A 1 97 ? 0.655 -11.630 2.552 1.00 92.31 97 SER A CA 1
ATOM 740 C C . SER A 1 97 ? 0.642 -10.143 2.219 1.00 92.31 97 SER A C 1
ATOM 742 O O . SER A 1 97 ? -0.417 -9.567 1.967 1.00 92.31 97 SER A O 1
ATOM 744 N N . ILE A 1 98 ? 1.824 -9.530 2.196 1.00 94.31 98 ILE A N 1
ATOM 745 C CA . ILE A 1 98 ? 2.011 -8.147 1.756 1.00 94.31 98 ILE A CA 1
ATOM 746 C C . ILE A 1 98 ? 2.991 -8.149 0.585 1.00 94.31 98 ILE A C 1
ATOM 748 O O . ILE A 1 98 ? 4.076 -8.718 0.693 1.00 94.31 98 ILE A O 1
ATOM 752 N N . LEU A 1 99 ? 2.599 -7.516 -0.517 1.00 95.06 99 LEU A N 1
ATOM 753 C CA . LEU A 1 99 ? 3.466 -7.201 -1.647 1.00 95.06 99 LEU A CA 1
ATOM 754 C C . LEU A 1 99 ? 3.687 -5.691 -1.673 1.00 95.06 99 LEU A C 1
ATOM 756 O O . LEU A 1 99 ? 2.757 -4.921 -1.452 1.00 95.06 99 LEU A O 1
ATOM 760 N N . LEU A 1 100 ? 4.915 -5.275 -1.943 1.00 95.19 100 LEU A N 1
ATOM 761 C CA . LEU A 1 100 ? 5.284 -3.874 -2.041 1.00 95.19 100 LEU A CA 1
ATOM 762 C C . LEU A 1 100 ? 6.122 -3.667 -3.298 1.00 95.19 100 LEU A C 1
ATOM 764 O O . LEU A 1 100 ? 7.054 -4.436 -3.538 1.00 95.19 100 LEU A O 1
ATOM 768 N N . THR A 1 101 ? 5.810 -2.632 -4.072 1.00 96.12 101 THR A N 1
ATOM 769 C CA . THR A 1 101 ? 6.644 -2.164 -5.185 1.00 96.12 101 THR A CA 1
ATOM 770 C C . THR A 1 101 ? 7.208 -0.789 -4.830 1.00 96.12 101 THR A C 1
ATOM 772 O O . THR A 1 101 ? 6.547 0.038 -4.202 1.00 96.12 101 THR A O 1
ATOM 775 N N . THR A 1 102 ? 8.474 -0.555 -5.162 1.00 95.38 102 THR A N 1
ATOM 776 C CA . THR A 1 102 ? 9.158 0.713 -4.889 1.00 95.38 102 THR A CA 1
ATOM 777 C C . THR A 1 102 ? 10.373 0.849 -5.796 1.00 95.38 102 THR A C 1
ATOM 779 O O . THR A 1 102 ? 10.948 -0.154 -6.229 1.00 95.38 102 THR A O 1
ATOM 782 N N . ARG A 1 103 ? 10.776 2.091 -6.069 1.00 93.44 103 ARG A N 1
ATOM 783 C CA . ARG A 1 103 ? 12.065 2.409 -6.699 1.00 93.44 103 ARG A CA 1
ATOM 784 C C . ARG A 1 103 ? 13.176 2.630 -5.667 1.00 93.44 103 ARG A C 1
ATOM 786 O O . ARG A 1 103 ? 14.344 2.672 -6.043 1.00 93.44 103 ARG A O 1
ATOM 793 N N . ASP A 1 104 ? 12.829 2.764 -4.386 1.00 90.50 104 ASP A N 1
ATOM 794 C CA . ASP A 1 104 ? 13.775 3.002 -3.299 1.00 90.50 104 ASP A CA 1
ATOM 795 C C . ASP A 1 104 ? 14.237 1.678 -2.666 1.00 90.50 104 ASP A C 1
ATOM 797 O O . ASP A 1 104 ? 13.484 0.948 -2.014 1.00 90.50 104 ASP A O 1
ATOM 801 N N . PHE A 1 105 ? 15.525 1.375 -2.825 1.00 86.88 105 PHE A N 1
ATOM 802 C CA . PHE A 1 105 ? 16.139 0.169 -2.273 1.00 86.88 105 PHE A CA 1
ATOM 803 C C . PHE A 1 105 ? 16.142 0.134 -0.731 1.00 86.88 105 PHE A C 1
ATOM 805 O O . PHE A 1 105 ? 16.058 -0.942 -0.131 1.00 86.88 105 PHE A O 1
ATOM 812 N N . ILE A 1 106 ? 16.203 1.291 -0.065 1.00 85.44 106 ILE A N 1
ATOM 813 C CA . ILE A 1 106 ? 16.125 1.382 1.401 1.00 85.44 106 ILE A CA 1
ATOM 814 C C . ILE A 1 106 ? 14.728 0.978 1.875 1.00 85.44 106 ILE A C 1
ATOM 816 O O . ILE A 1 106 ? 14.589 0.200 2.823 1.00 85.44 106 ILE A O 1
ATOM 820 N N . VAL A 1 107 ? 13.683 1.436 1.185 1.00 84.94 107 VAL A N 1
ATOM 821 C CA . VAL A 1 107 ? 12.304 1.012 1.462 1.00 84.94 107 VAL A CA 1
ATOM 822 C C . VAL A 1 107 ? 12.169 -0.499 1.274 1.00 84.94 107 VAL A C 1
ATOM 824 O O . VAL A 1 107 ? 11.709 -1.180 2.194 1.00 84.94 107 VAL A O 1
ATOM 827 N N . ALA A 1 108 ? 12.649 -1.034 0.146 1.00 84.06 108 ALA A N 1
ATOM 828 C CA . ALA A 1 108 ? 12.561 -2.459 -0.185 1.00 84.06 108 ALA A CA 1
ATOM 829 C C . ALA A 1 108 ? 13.210 -3.374 0.868 1.00 84.06 108 ALA A C 1
ATOM 831 O O . ALA A 1 108 ? 12.720 -4.472 1.122 1.00 84.06 108 ALA A O 1
ATOM 832 N N . THR A 1 109 ? 14.297 -2.929 1.500 1.00 84.31 109 THR A N 1
ATOM 833 C CA . THR A 1 109 ? 15.075 -3.743 2.451 1.00 84.31 109 THR A CA 1
ATOM 834 C C . THR A 1 109 ? 14.667 -3.569 3.913 1.00 84.31 109 THR A C 1
ATOM 836 O O . THR A 1 109 ? 15.025 -4.395 4.749 1.00 84.31 109 THR A O 1
ATOM 839 N N . SER A 1 110 ? 13.913 -2.519 4.244 1.00 85.06 110 SER A N 1
ATOM 840 C CA . SER A 1 110 ? 13.595 -2.176 5.636 1.00 85.06 110 SER A CA 1
ATOM 841 C C . SER A 1 110 ? 12.395 -2.926 6.229 1.00 85.06 110 SER A C 1
ATOM 843 O O . SER A 1 110 ? 12.393 -3.221 7.424 1.00 85.06 110 SER A O 1
ATOM 845 N N . LEU A 1 111 ? 11.366 -3.209 5.419 1.00 80.19 111 LEU A N 1
ATOM 846 C CA . LEU A 1 111 ? 10.103 -3.816 5.872 1.00 80.19 111 LEU A CA 1
ATOM 847 C C . LEU A 1 111 ? 9.854 -5.210 5.289 1.00 80.19 111 LEU A C 1
ATOM 849 O O . LEU A 1 111 ? 9.136 -6.007 5.894 1.00 80.19 111 LEU A O 1
ATOM 853 N N . ALA A 1 112 ? 10.414 -5.513 4.118 1.00 82.56 112 ALA A N 1
ATOM 854 C CA . ALA A 1 112 ? 10.153 -6.772 3.441 1.00 82.56 112 ALA A CA 1
ATOM 855 C C . ALA A 1 112 ? 11.056 -7.890 3.978 1.00 82.56 112 ALA A C 1
ATOM 857 O O . ALA A 1 112 ? 12.267 -7.736 4.105 1.00 82.56 112 ALA A O 1
ATOM 858 N N . THR A 1 113 ? 10.477 -9.065 4.235 1.00 87.38 113 THR A N 1
ATOM 859 C CA . THR A 1 113 ? 11.248 -10.272 4.594 1.00 87.38 113 THR A CA 1
ATOM 860 C C . THR A 1 113 ? 12.087 -10.785 3.422 1.00 87.38 113 THR A C 1
ATOM 862 O O . THR A 1 113 ? 13.109 -11.439 3.616 1.00 87.38 113 THR A O 1
ATOM 865 N N . LYS A 1 114 ? 11.626 -10.527 2.197 1.00 90.88 114 LYS A N 1
ATOM 866 C CA . LYS A 1 114 ? 12.277 -10.887 0.938 1.00 90.88 114 LYS A CA 1
ATOM 867 C C . LYS A 1 114 ? 12.058 -9.750 -0.048 1.00 90.88 114 LYS A C 1
ATOM 869 O O . LYS A 1 114 ? 10.977 -9.169 -0.062 1.00 90.88 114 LYS A O 1
ATOM 874 N N . TYR A 1 115 ? 13.046 -9.490 -0.891 1.00 91.81 115 TYR A N 1
ATOM 875 C CA . TYR A 1 115 ? 12.922 -8.568 -2.013 1.00 91.81 115 TYR A CA 1
ATOM 876 C C . TYR A 1 115 ? 13.368 -9.260 -3.299 1.00 91.81 115 TYR A C 1
ATOM 878 O O . TYR A 1 115 ? 14.163 -10.202 -3.271 1.00 91.81 115 TYR A O 1
ATOM 886 N N . VAL A 1 116 ? 12.830 -8.790 -4.418 1.00 92.88 116 VAL A N 1
ATOM 887 C CA . VAL A 1 116 ? 13.229 -9.198 -5.764 1.00 92.88 116 VAL A CA 1
ATOM 888 C C . VAL A 1 116 ? 13.604 -7.925 -6.499 1.00 92.88 116 VAL A C 1
ATOM 890 O O . VAL A 1 116 ? 12.776 -7.024 -6.625 1.00 92.88 116 VAL A O 1
ATOM 893 N N . LEU A 1 117 ? 14.859 -7.832 -6.934 1.00 93.31 117 LEU A N 1
ATOM 894 C CA . LEU A 1 117 ? 15.271 -6.767 -7.836 1.00 93.31 117 LEU A CA 1
ATOM 895 C C . LEU A 1 117 ? 14.710 -7.086 -9.223 1.00 93.31 117 LEU A C 1
ATOM 897 O O . LEU A 1 117 ? 14.853 -8.209 -9.702 1.00 93.31 117 LEU A O 1
ATOM 901 N N . VAL A 1 118 ? 14.043 -6.113 -9.836 1.00 93.06 118 VAL A N 1
ATOM 902 C CA . VAL A 1 118 ? 13.559 -6.239 -11.210 1.00 93.06 118 VAL A CA 1
ATOM 903 C C . VAL A 1 118 ? 14.632 -5.674 -12.129 1.00 93.06 118 VAL A C 1
ATOM 905 O O . VAL A 1 118 ? 14.880 -4.469 -12.121 1.00 93.06 118 VAL A O 1
ATOM 908 N N . ASP A 1 119 ? 15.279 -6.555 -12.885 1.00 93.50 119 ASP A N 1
ATOM 909 C CA . ASP A 1 119 ? 16.306 -6.171 -13.848 1.00 93.50 119 ASP A CA 1
ATOM 910 C C . ASP A 1 119 ? 15.698 -5.513 -15.093 1.00 93.50 119 ASP A C 1
ATOM 912 O O . ASP A 1 119 ? 14.524 -5.701 -15.430 1.00 93.50 119 ASP A O 1
ATOM 916 N N . ALA A 1 120 ? 16.525 -4.741 -15.799 1.00 95.19 120 ALA A N 1
ATOM 917 C CA . ALA A 1 120 ? 16.166 -4.250 -17.119 1.00 95.19 120 ALA A CA 1
ATOM 918 C C . ALA A 1 120 ? 15.952 -5.426 -18.085 1.00 95.19 120 ALA A C 1
ATOM 920 O O . ALA A 1 120 ? 16.631 -6.452 -18.004 1.00 95.19 120 ALA A O 1
ATOM 921 N N . LEU A 1 121 ? 15.026 -5.256 -19.0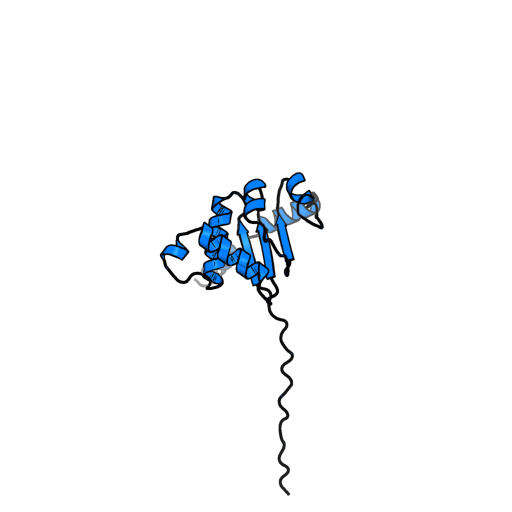30 1.00 96.69 121 LEU A N 1
ATOM 922 C CA . LEU A 1 121 ? 14.880 -6.197 -20.138 1.00 96.69 121 LEU A CA 1
ATOM 923 C C . LEU A 1 121 ? 16.178 -6.247 -20.954 1.00 96.69 121 LEU A C 1
ATOM 925 O O . LEU A 1 121 ? 16.843 -5.226 -21.133 1.00 96.69 121 LEU A O 1
ATOM 929 N N . SER A 1 122 ? 16.511 -7.429 -21.477 1.00 97.56 122 SER A N 1
ATOM 930 C CA . SER A 1 122 ? 17.579 -7.567 -22.471 1.00 97.56 122 SER A CA 1
ATOM 931 C C . SER A 1 122 ? 17.213 -6.820 -23.762 1.00 97.56 122 SER A C 1
ATOM 933 O O . SER A 1 122 ? 16.030 -6.626 -24.036 1.00 97.56 122 SER A O 1
ATOM 935 N N . ASP A 1 123 ? 18.191 -6.441 -24.592 1.00 97.50 123 ASP A N 1
ATOM 936 C CA . ASP A 1 123 ? 17.922 -5.801 -25.897 1.00 97.50 123 ASP A CA 1
ATOM 937 C C . ASP A 1 123 ? 16.985 -6.652 -26.772 1.00 97.50 123 ASP A C 1
ATOM 939 O O . ASP A 1 123 ? 16.104 -6.152 -27.474 1.00 97.50 123 ASP A O 1
ATOM 943 N N . GLU A 1 124 ? 17.147 -7.969 -26.682 1.00 97.19 124 GLU A N 1
ATOM 944 C CA . GLU A 1 124 ? 16.339 -8.963 -27.372 1.00 97.19 124 GLU A CA 1
ATOM 945 C C . GLU A 1 124 ? 14.888 -8.983 -26.836 1.00 97.19 124 GLU A C 1
ATOM 947 O O . GLU A 1 124 ? 13.934 -8.903 -27.610 1.00 97.19 124 GLU A O 1
ATOM 952 N N . ASP A 1 125 ? 14.685 -9.040 -25.515 1.00 96.81 125 ASP A N 1
ATOM 953 C CA . ASP A 1 125 ? 13.340 -8.989 -24.918 1.00 96.81 125 ASP A CA 1
ATOM 954 C C . ASP A 1 125 ? 12.665 -7.629 -25.117 1.00 96.81 125 ASP A C 1
ATOM 956 O O . ASP A 1 125 ? 11.469 -7.562 -25.404 1.00 96.81 125 ASP A O 1
ATOM 960 N N . GLY A 1 126 ? 13.428 -6.545 -24.989 1.00 96.50 126 GLY A N 1
ATOM 961 C CA . GLY A 1 126 ? 12.960 -5.175 -25.157 1.00 96.50 126 GLY A CA 1
ATOM 962 C C . GLY A 1 126 ? 12.534 -4.884 -26.593 1.00 96.50 126 GLY A C 1
ATOM 963 O O . GLY A 1 126 ? 11.451 -4.339 -26.807 1.00 96.50 126 GLY A O 1
ATOM 964 N N . SER A 1 1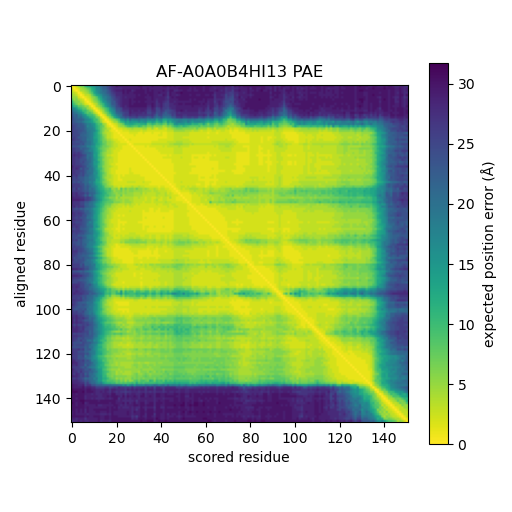27 ? 13.331 -5.298 -27.584 1.00 95.50 127 SER A N 1
ATOM 965 C CA . SER A 1 127 ? 12.969 -5.160 -29.001 1.00 95.50 127 SER A CA 1
ATOM 966 C C . SER A 1 127 ? 11.740 -5.994 -29.358 1.00 95.50 127 SER A C 1
ATOM 968 O O . SER A 1 127 ? 10.833 -5.475 -30.009 1.00 95.50 127 SER A O 1
ATOM 970 N N . ARG A 1 128 ? 11.633 -7.237 -28.863 1.00 95.56 128 ARG A N 1
ATOM 971 C CA . ARG A 1 128 ? 10.418 -8.058 -29.018 1.00 95.56 128 ARG A CA 1
ATOM 972 C C . ARG A 1 128 ? 9.187 -7.406 -28.403 1.00 95.56 128 ARG A C 1
ATOM 974 O O . ARG A 1 128 ? 8.130 -7.403 -29.031 1.00 95.56 128 ARG A O 1
ATOM 981 N N . LEU A 1 129 ? 9.306 -6.866 -27.189 1.00 95.31 129 LEU A N 1
ATOM 982 C CA . LEU A 1 129 ? 8.207 -6.170 -26.522 1.00 95.31 129 LEU A CA 1
ATOM 983 C C . LEU A 1 129 ? 7.761 -4.948 -27.334 1.00 95.31 129 LEU A C 1
ATOM 985 O O . LEU A 1 129 ? 6.562 -4.756 -27.523 1.00 95.31 129 LEU A O 1
ATOM 989 N N . LEU A 1 130 ? 8.713 -4.158 -27.838 1.00 94.44 130 LEU A N 1
ATOM 990 C CA . LEU A 1 130 ? 8.428 -2.969 -28.637 1.00 94.44 130 LEU A CA 1
ATOM 991 C C . LEU A 1 130 ? 7.748 -3.324 -29.961 1.00 94.44 130 LEU A C 1
ATOM 993 O O . LEU A 1 130 ? 6.723 -2.730 -30.278 1.00 94.44 130 LEU A O 1
ATOM 997 N N . LEU A 1 131 ? 8.278 -4.307 -30.696 1.00 93.56 131 LEU A N 1
ATOM 998 C CA . LEU A 1 131 ? 7.684 -4.788 -31.946 1.00 93.56 131 LEU A CA 1
ATOM 999 C C . LEU A 1 131 ? 6.254 -5.278 -31.718 1.00 93.56 131 LEU A C 1
ATOM 1001 O O . LEU A 1 131 ? 5.347 -4.851 -32.419 1.00 93.56 131 LEU A O 1
ATOM 1005 N N . LYS A 1 132 ? 6.025 -6.082 -30.673 1.00 93.00 132 LYS A N 1
ATOM 1006 C CA . LYS A 1 132 ? 4.676 -6.531 -30.307 1.00 93.00 132 LYS A CA 1
ATOM 1007 C C . LYS A 1 132 ? 3.737 -5.370 -29.958 1.00 93.00 132 LYS A C 1
ATOM 1009 O O . LYS A 1 132 ? 2.548 -5.457 -30.235 1.00 93.00 132 LYS A O 1
ATOM 1014 N N . ALA A 1 133 ? 4.245 -4.312 -29.326 1.00 91.69 133 ALA A N 1
ATOM 1015 C CA . ALA A 1 133 ? 3.442 -3.151 -28.952 1.00 91.69 133 ALA A CA 1
ATOM 1016 C C . ALA A 1 133 ? 3.038 -2.286 -30.159 1.00 91.69 133 ALA A C 1
ATOM 1018 O O . ALA A 1 133 ? 1.964 -1.691 -30.127 1.00 91.69 133 ALA A O 1
ATOM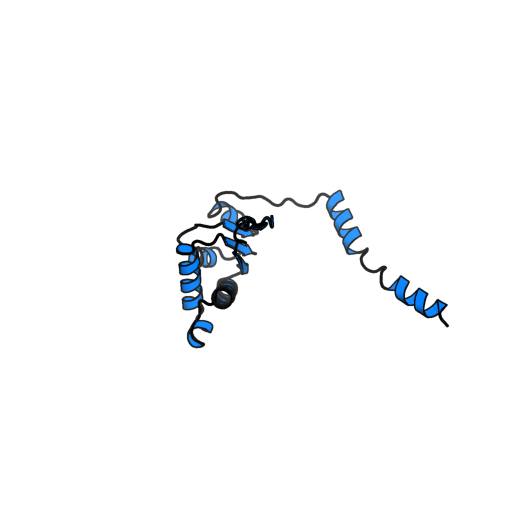 1019 N N . VAL A 1 134 ? 3.873 -2.212 -31.205 1.00 91.12 134 VAL A N 1
ATOM 1020 C CA . VAL A 1 134 ? 3.555 -1.472 -32.444 1.00 91.12 134 VAL A CA 1
ATOM 1021 C C . VAL A 1 134 ? 2.764 -2.302 -33.459 1.00 91.12 134 VAL A C 1
ATOM 1023 O O . VAL A 1 134 ? 2.050 -1.728 -34.269 1.00 91.12 134 VAL A O 1
ATOM 1026 N N . ASP A 1 135 ? 2.828 -3.633 -33.379 1.00 79.69 135 ASP A N 1
ATOM 1027 C CA . ASP A 1 135 ? 2.095 -4.597 -34.223 1.00 79.69 135 ASP A CA 1
ATOM 1028 C C . ASP A 1 135 ? 0.610 -4.761 -33.818 1.00 79.69 135 ASP A C 1
ATOM 1030 O O . ASP A 1 135 ? -0.065 -5.738 -34.137 1.00 79.69 135 ASP A O 1
ATOM 1034 N N . HIS A 1 136 ? 0.068 -3.814 -33.051 1.00 61.22 136 HIS A N 1
ATOM 1035 C CA . HIS A 1 136 ? -1.354 -3.735 -32.722 1.00 61.22 136 HIS A CA 1
ATOM 1036 C C . HIS A 1 136 ? -2.006 -2.559 -33.452 1.00 61.22 136 HIS A C 1
ATOM 1038 O O . HIS A 1 136 ? -2.442 -1.608 -32.809 1.00 61.22 136 HIS A O 1
ATOM 1044 N N . ASP A 1 137 ? -2.094 -2.656 -34.788 1.00 56.41 137 ASP A N 1
ATOM 1045 C CA . ASP A 1 137 ? -3.166 -2.009 -35.568 1.00 56.41 137 ASP A CA 1
ATOM 1046 C C . ASP A 1 137 ? -3.447 -2.625 -36.967 1.00 56.41 137 ASP A C 1
ATOM 1048 O O . ASP A 1 137 ? -3.780 -1.908 -37.904 1.00 56.41 137 ASP A O 1
ATOM 1052 N N . ASP A 1 138 ? -3.364 -3.952 -37.148 1.00 55.59 138 ASP A N 1
ATOM 1053 C CA . ASP A 1 138 ? -3.772 -4.586 -38.429 1.00 55.59 138 ASP A CA 1
ATOM 1054 C C . ASP A 1 138 ? -5.265 -4.975 -38.481 1.00 55.59 138 ASP A C 1
ATOM 1056 O O . ASP A 1 138 ? -5.816 -5.254 -39.545 1.00 55.59 138 ASP A O 1
ATOM 1060 N N . SER A 1 139 ? -5.985 -4.914 -37.353 1.00 55.69 139 SER A N 1
ATOM 1061 C CA . SER A 1 139 ? -7.415 -5.281 -37.317 1.00 55.69 139 SER A CA 1
ATOM 1062 C C . SER A 1 139 ? -8.363 -4.234 -37.927 1.00 55.69 139 SER A C 1
ATOM 1064 O O . SER A 1 139 ? -9.540 -4.528 -38.146 1.00 55.69 139 SER A O 1
ATOM 1066 N N . LEU A 1 140 ? -7.871 -3.031 -38.254 1.00 54.34 140 LEU A N 1
ATOM 1067 C CA . LEU A 1 140 ? -8.649 -1.997 -38.950 1.00 54.34 140 LEU A CA 1
ATOM 1068 C C . LEU A 1 140 ? -8.571 -2.099 -40.483 1.00 54.34 140 LEU A C 1
ATOM 1070 O O . LEU A 1 140 ? -9.474 -1.611 -41.167 1.00 54.34 140 LEU A O 1
ATOM 1074 N N . LEU A 1 141 ? -7.546 -2.758 -41.034 1.00 54.88 141 LEU A N 1
ATOM 1075 C CA . LEU A 1 141 ? -7.364 -2.887 -42.486 1.00 54.88 141 LEU A CA 1
ATOM 1076 C C . LEU A 1 141 ? -8.236 -4.004 -43.083 1.00 54.88 141 LEU A C 1
ATOM 1078 O O . LEU A 1 141 ? -8.800 -3.833 -44.168 1.00 54.88 141 LEU A O 1
ATOM 1082 N N . ASP A 1 142 ? -8.463 -5.086 -42.337 1.00 54.97 142 ASP A N 1
ATOM 1083 C CA . ASP A 1 142 ? -9.322 -6.196 -42.774 1.00 54.97 142 ASP A CA 1
ATOM 1084 C C . ASP A 1 142 ? -10.816 -5.817 -42.805 1.00 54.97 142 ASP A C 1
ATOM 1086 O O . ASP A 1 142 ? -11.569 -6.261 -43.678 1.00 54.97 142 ASP A O 1
ATOM 1090 N N . ALA A 1 143 ? -11.256 -4.935 -41.900 1.00 56.00 143 ALA A N 1
ATOM 1091 C CA . ALA A 1 143 ? -12.647 -4.479 -41.831 1.00 56.00 143 ALA A CA 1
ATOM 1092 C C . ALA A 1 143 ? -13.039 -3.558 -43.005 1.00 56.00 143 ALA A C 1
ATOM 1094 O O . ALA A 1 143 ? -14.190 -3.568 -43.447 1.00 56.00 143 ALA A O 1
ATOM 1095 N N . GLN A 1 144 ? -12.089 -2.789 -43.552 1.00 54.31 144 GLN A N 1
ATOM 1096 C CA . GLN A 1 144 ? -12.336 -1.901 -44.696 1.00 54.31 144 GLN A CA 1
ATOM 1097 C C . GLN A 1 144 ? -12.302 -2.643 -46.040 1.00 54.31 144 GLN A C 1
ATOM 1099 O O . GLN A 1 144 ? -13.082 -2.319 -46.939 1.00 54.31 144 GLN A O 1
ATOM 1104 N N . GLN A 1 145 ? -11.472 -3.683 -46.174 1.00 56.56 145 GLN A N 1
ATOM 1105 C CA . GLN A 1 145 ? -11.426 -4.500 -47.393 1.00 56.56 145 GLN A CA 1
ATOM 1106 C C . GLN A 1 145 ? -12.692 -5.349 -47.585 1.00 56.56 145 GLN A C 1
ATOM 1108 O O . GLN A 1 145 ? -13.143 -5.528 -48.718 1.00 56.56 145 GLN A O 1
ATOM 1113 N N . GLN A 1 146 ? -13.327 -5.805 -46.501 1.00 57.22 146 GLN A N 1
ATOM 1114 C CA . GLN A 1 146 ? -14.581 -6.565 -46.587 1.00 57.22 146 GLN A CA 1
ATOM 1115 C C . GLN A 1 146 ? -15.801 -5.701 -46.955 1.00 57.22 146 GLN A C 1
ATOM 1117 O O . GLN A 1 146 ? -16.718 -6.205 -47.602 1.00 57.22 146 GLN A O 1
ATOM 1122 N N . GLN A 1 147 ? -15.815 -4.405 -46.616 1.00 56.53 147 GLN A N 1
ATOM 1123 C CA . GLN A 1 147 ? -16.891 -3.489 -47.028 1.00 56.53 147 GLN A CA 1
ATOM 1124 C C . GLN A 1 147 ? -16.789 -3.046 -48.494 1.00 56.53 147 GLN A C 1
ATOM 1126 O O . GLN A 1 147 ? -17.820 -2.804 -49.118 1.00 56.53 147 GLN A O 1
ATOM 1131 N N . GLN A 1 148 ? -15.583 -2.969 -49.067 1.00 56.88 148 GLN A N 1
ATOM 1132 C CA . GLN A 1 148 ? -15.402 -2.619 -50.484 1.00 56.88 148 GLN A CA 1
ATOM 1133 C C . GLN A 1 148 ? -15.652 -3.790 -51.445 1.00 56.88 148 GLN A C 1
ATOM 1135 O O . GLN A 1 148 ? -15.961 -3.554 -52.605 1.00 56.88 148 GLN A O 1
ATOM 1140 N N . GLN A 1 149 ? -15.564 -5.041 -50.983 1.00 56.09 149 GLN A N 1
ATOM 1141 C CA . GLN A 1 149 ? -15.862 -6.227 -51.804 1.00 56.09 149 GLN A CA 1
ATOM 1142 C C . GLN A 1 149 ? -17.354 -6.611 -51.829 1.00 56.09 149 GLN A C 1
ATOM 1144 O O . GLN A 1 149 ? -17.730 -7.550 -52.527 1.00 56.09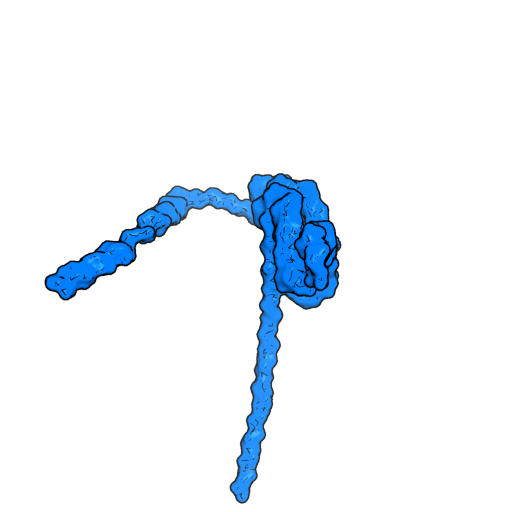 149 GLN A O 1
ATOM 1149 N N . GLN A 1 150 ? -18.205 -5.908 -51.072 1.00 54.16 150 GLN A N 1
ATOM 1150 C CA . GLN A 1 150 ? -19.660 -6.127 -51.029 1.00 54.16 150 GLN A CA 1
ATOM 1151 C C . GLN A 1 150 ? -20.470 -5.033 -51.754 1.00 54.16 150 GLN A C 1
ATOM 1153 O O . GLN A 1 150 ? -21.696 -5.017 -51.631 1.00 54.16 150 GLN A O 1
ATOM 1158 N N . GLN A 1 151 ? -19.814 -4.137 -52.503 1.00 44.94 151 GLN A N 1
ATOM 1159 C CA . GLN A 1 151 ? -20.457 -3.153 -53.388 1.00 44.94 151 GLN A CA 1
ATOM 1160 C C . GLN A 1 151 ? -20.159 -3.438 -54.857 1.00 44.94 151 GLN A C 1
ATOM 1162 O O . GLN A 1 151 ? -19.017 -3.846 -55.160 1.00 44.94 151 GLN A O 1
#

pLDDT: mean 83.97, std 17.28, range [35.41, 97.94]

InterPro domains:
  IPR002182 NB-ARC [PF00931] (20-136)
  IPR027417 P-loop containing nucleoside triphosphate hydrolase [G3DSA:3.40.50.300] (14-121)
  IPR027417 P-loop containing nucleoside triphosphate hydrolase [SSF52540] (21-134)

Organism: Metarhizium guizhouense (strain ARSEF 977) (NCBI:txid1276136)